Protein AF-A0A7X9H1E0-F1 (afdb_monomer_lite)

pLDDT: mean 84.64, std 13.76, range [37.22, 98.25]

Structure (mmCIF, N/CA/C/O backbone):
data_AF-A0A7X9H1E0-F1
#
_entry.id   AF-A0A7X9H1E0-F1
#
loop_
_atom_site.group_PDB
_atom_site.id
_atom_site.type_symbol
_atom_site.label_atom_id
_atom_site.label_alt_id
_atom_site.label_comp_id
_atom_site.label_asym_id
_atom_site.label_entity_id
_atom_site.label_seq_id
_atom_site.pdbx_PDB_ins_code
_atom_site.Cartn_x
_atom_site.Cartn_y
_atom_site.Cartn_z
_atom_site.occupancy
_atom_site.B_iso_or_equiv
_atom_site.auth_seq_id
_atom_site.auth_comp_id
_atom_site.auth_asym_id
_atom_site.auth_atom_id
_atom_site.pdbx_PDB_model_num
ATOM 1 N N . MET A 1 1 ? -56.470 -7.177 57.450 1.00 37.22 1 MET A N 1
ATOM 2 C CA . MET A 1 1 ? -55.615 -8.232 58.034 1.00 37.22 1 MET A CA 1
ATOM 3 C C . MET A 1 1 ? -54.171 -7.860 57.745 1.00 37.22 1 MET A C 1
ATOM 5 O O . MET A 1 1 ? -53.719 -8.037 56.624 1.00 37.22 1 MET A O 1
ATOM 9 N N . TYR A 1 2 ? -53.498 -7.224 58.704 1.00 39.81 2 TYR A N 1
ATOM 10 C CA . TYR A 1 2 ? -52.094 -6.836 58.570 1.00 39.81 2 TYR A CA 1
ATOM 11 C C . TYR A 1 2 ? -51.231 -8.025 58.984 1.00 39.81 2 TYR A C 1
ATOM 13 O O . TYR A 1 2 ? -51.237 -8.410 60.150 1.00 39.81 2 TYR A O 1
ATOM 21 N N . ASN A 1 3 ? -50.540 -8.629 58.018 1.00 42.53 3 ASN A N 1
ATOM 22 C CA . ASN A 1 3 ? -49.549 -9.659 58.294 1.0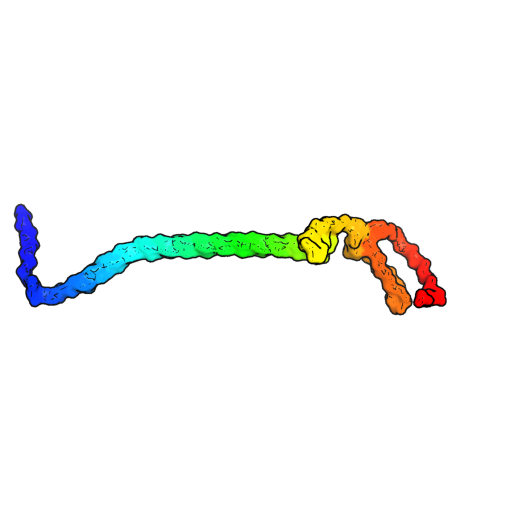0 42.53 3 ASN A CA 1
ATOM 23 C C . ASN A 1 3 ? -48.232 -8.968 58.654 1.00 42.53 3 ASN A C 1
ATOM 25 O O . ASN A 1 3 ? -47.441 -8.595 57.789 1.00 42.53 3 ASN A O 1
ATOM 29 N N . THR A 1 4 ? -48.040 -8.723 59.944 1.00 53.41 4 THR A N 1
ATOM 30 C CA . THR A 1 4 ? -46.774 -8.261 60.499 1.00 53.41 4 THR A CA 1
ATOM 31 C C . THR A 1 4 ? -45.748 -9.367 60.272 1.00 53.41 4 THR A C 1
ATOM 33 O O . THR A 1 4 ? -45.796 -10.401 60.936 1.00 53.41 4 THR A O 1
ATOM 36 N N . MET A 1 5 ? -44.824 -9.157 59.330 1.00 53.97 5 MET A N 1
ATOM 37 C CA . MET A 1 5 ? -43.606 -9.959 59.182 1.00 53.97 5 MET A CA 1
ATOM 38 C C . MET A 1 5 ? -42.778 -9.807 60.460 1.00 53.97 5 MET A C 1
ATOM 40 O O . MET A 1 5 ? -41.923 -8.935 60.597 1.00 53.97 5 MET A O 1
ATOM 44 N N . ARG A 1 6 ? -43.116 -10.626 61.451 1.00 51.78 6 ARG A N 1
ATOM 45 C CA . ARG A 1 6 ? -42.457 -10.703 62.745 1.00 51.78 6 ARG A CA 1
ATOM 46 C C . ARG A 1 6 ? -41.217 -11.572 62.551 1.00 51.78 6 ARG A C 1
ATOM 48 O O . ARG A 1 6 ? -41.277 -12.789 62.685 1.00 51.78 6 ARG A O 1
ATOM 55 N N . ILE A 1 7 ? -40.099 -10.946 62.194 1.00 57.09 7 ILE A N 1
ATOM 56 C CA . ILE A 1 7 ? -38.789 -11.606 62.170 1.00 57.09 7 ILE A CA 1
ATOM 57 C C . ILE A 1 7 ? -38.344 -11.768 63.628 1.00 57.09 7 ILE A C 1
ATOM 59 O O . ILE A 1 7 ? -37.738 -10.887 64.231 1.00 57.09 7 ILE A O 1
ATOM 63 N N . SER A 1 8 ? -38.741 -12.887 64.231 1.00 47.47 8 SER A N 1
ATOM 64 C CA . SER A 1 8 ? -38.181 -13.376 65.487 1.00 47.47 8 SER A CA 1
ATOM 65 C C . SER A 1 8 ? -36.961 -14.224 65.130 1.00 47.47 8 SER A C 1
ATOM 67 O O . SER A 1 8 ? -37.120 -15.278 64.524 1.00 47.47 8 SER A O 1
ATOM 69 N N . GLY A 1 9 ? -35.753 -13.732 65.428 1.00 52.69 9 GLY A N 1
ATOM 70 C CA . GLY A 1 9 ? -34.513 -14.466 65.130 1.00 52.69 9 GLY A CA 1
ATOM 71 C C . GLY A 1 9 ? -33.298 -13.621 64.737 1.00 52.69 9 GLY A C 1
ATOM 72 O O . GLY A 1 9 ? -32.503 -14.063 63.918 1.00 52.69 9 GLY A O 1
ATOM 73 N N . LEU A 1 10 ? -33.100 -12.426 65.308 1.00 53.47 10 LEU A N 1
ATOM 74 C CA . LEU A 1 10 ? -31.908 -11.587 65.057 1.00 53.47 10 LEU A CA 1
ATOM 75 C C . LEU A 1 10 ? -30.613 -12.127 65.720 1.00 53.47 10 LEU A C 1
ATOM 77 O O . LEU A 1 10 ? -29.750 -11.354 66.120 1.00 53.47 10 LEU A O 1
ATOM 81 N N . ALA A 1 11 ? -30.486 -13.449 65.860 1.00 56.22 11 ALA A N 1
ATOM 82 C CA . ALA A 1 11 ? -29.314 -14.129 66.421 1.00 56.22 11 ALA A CA 1
ATOM 83 C C . ALA A 1 11 ? -28.900 -15.390 65.631 1.00 56.22 11 ALA A C 1
ATOM 85 O O . ALA A 1 11 ? -28.114 -16.194 66.123 1.00 56.22 11 ALA A O 1
ATOM 86 N N . SER A 1 12 ? -29.416 -15.593 64.416 1.00 53.69 12 SER A N 1
ATOM 87 C CA . SER A 1 12 ? -29.000 -16.686 63.528 1.00 53.69 12 SER A CA 1
ATOM 88 C C . SER A 1 12 ? -28.402 -16.094 62.261 1.00 53.69 12 SER A C 1
ATOM 90 O O . SER A 1 12 ? -29.044 -15.245 61.648 1.00 53.69 12 SER A O 1
ATOM 92 N N . GLY A 1 13 ? -27.188 -16.519 61.906 1.00 57.62 13 GLY A N 1
ATOM 93 C CA . GLY A 1 13 ? -26.375 -15.986 60.815 1.00 57.62 13 GLY A CA 1
ATOM 94 C C . GLY A 1 13 ? -27.067 -16.028 59.457 1.00 57.62 13 GLY A C 1
ATOM 95 O O . GLY A 1 13 ? -26.863 -16.941 58.666 1.00 57.62 13 GLY A O 1
ATOM 96 N N . ILE A 1 14 ? -27.876 -15.008 59.188 1.00 57.41 14 ILE A N 1
ATOM 97 C CA . ILE A 1 14 ? -28.146 -14.564 57.833 1.00 57.41 14 ILE A CA 1
ATOM 98 C C . ILE A 1 14 ? -26.822 -13.981 57.364 1.00 57.41 14 ILE A C 1
ATOM 100 O O . ILE A 1 14 ? -26.330 -13.020 57.957 1.00 57.41 14 ILE A O 1
ATOM 104 N N . ASP A 1 15 ? -26.236 -14.609 56.352 1.00 67.12 15 ASP A N 1
ATOM 105 C CA . ASP A 1 15 ? -25.033 -14.143 55.677 1.00 67.12 15 ASP A CA 1
ATOM 106 C C . ASP A 1 15 ? -25.378 -12.851 54.915 1.00 67.12 15 ASP A C 1
ATOM 108 O O . ASP A 1 15 ? -25.684 -12.821 53.721 1.00 67.12 15 ASP A O 1
ATOM 112 N N . THR A 1 16 ? -25.478 -11.754 55.668 1.00 69.56 16 THR A N 1
ATOM 113 C CA . THR A 1 16 ? -25.782 -10.421 55.148 1.00 69.56 16 THR A CA 1
ATOM 114 C C . THR A 1 16 ? -24.718 -9.979 54.158 1.00 69.56 16 THR A C 1
ATOM 116 O O . THR A 1 16 ? -25.042 -9.272 53.207 1.00 69.56 16 THR A O 1
ATOM 119 N N . ASP A 1 17 ? -23.479 -10.436 54.340 1.00 73.62 17 ASP A N 1
ATOM 120 C CA . ASP A 1 17 ? -22.387 -10.204 53.404 1.00 73.62 17 ASP A CA 1
ATOM 121 C C . ASP A 1 17 ? -22.641 -10.926 52.078 1.00 73.62 17 ASP A C 1
ATOM 123 O O . ASP A 1 17 ? -22.498 -10.310 51.021 1.00 73.62 17 ASP A O 1
ATOM 127 N N . GLU A 1 18 ? -23.100 -12.180 52.097 1.00 80.06 18 GLU A N 1
ATOM 128 C CA . GLU A 1 18 ? -23.482 -12.906 50.882 1.00 80.06 18 GLU A CA 1
ATOM 129 C C . GLU A 1 18 ? -24.656 -12.229 50.152 1.00 80.06 18 GLU A C 1
ATOM 131 O O . GLU A 1 18 ? -24.599 -12.028 48.936 1.00 80.06 18 GLU A O 1
ATOM 136 N N . MET A 1 19 ? -25.686 -11.774 50.873 1.00 77.62 19 MET A N 1
ATOM 137 C CA . MET A 1 19 ? -26.796 -11.015 50.279 1.00 77.62 19 MET A CA 1
ATOM 138 C C . MET A 1 19 ? -26.348 -9.676 49.673 1.00 77.62 19 MET A C 1
ATOM 140 O O . MET A 1 19 ? -26.766 -9.321 48.566 1.00 77.62 19 MET A O 1
ATOM 144 N N . ILE A 1 20 ? -25.488 -8.927 50.370 1.00 81.69 20 ILE A N 1
ATOM 145 C CA . ILE A 1 20 ? -24.927 -7.663 49.871 1.00 81.69 20 ILE A CA 1
ATOM 146 C C . ILE A 1 20 ? -24.065 -7.928 48.634 1.00 81.69 20 ILE A C 1
ATOM 148 O O . ILE A 1 20 ? -24.189 -7.216 47.637 1.00 81.69 20 ILE A O 1
ATOM 152 N N . GLN A 1 21 ? -23.240 -8.977 48.641 1.00 83.94 21 GLN A N 1
ATOM 153 C CA . GLN A 1 21 ? -22.457 -9.377 47.474 1.00 83.94 21 GLN A CA 1
ATOM 154 C C . GLN A 1 21 ? -23.348 -9.750 46.285 1.00 83.94 21 GLN A C 1
ATOM 156 O O . GLN A 1 21 ? -23.044 -9.356 45.159 1.00 83.94 21 GLN A O 1
ATOM 161 N N . GLN A 1 22 ? -24.449 -10.471 46.505 1.00 84.12 22 GLN A N 1
ATOM 162 C CA . GLN A 1 22 ? -25.396 -10.829 45.447 1.00 84.12 22 GLN A CA 1
ATOM 163 C C . GLN A 1 22 ? -26.076 -9.591 44.841 1.00 84.12 22 GLN A C 1
ATOM 165 O O . GLN A 1 22 ? -26.143 -9.475 43.615 1.00 84.12 22 GLN A O 1
ATOM 170 N N . LEU A 1 23 ? -26.495 -8.623 45.664 1.00 84.56 23 LEU A N 1
ATOM 171 C CA . LEU A 1 23 ? -27.057 -7.351 45.190 1.00 84.56 23 LEU A CA 1
ATOM 172 C C . LEU A 1 23 ? -26.023 -6.508 44.431 1.00 84.56 23 LEU A C 1
ATOM 174 O O . LEU A 1 23 ? -26.318 -5.975 43.362 1.00 84.56 23 LEU A O 1
ATOM 178 N N . MET A 1 24 ? -24.786 -6.441 44.929 1.00 86.19 24 MET A N 1
ATOM 179 C CA . MET A 1 24 ? -23.691 -5.746 44.248 1.00 86.19 24 MET A CA 1
ATOM 180 C C . MET A 1 24 ? -23.336 -6.399 42.909 1.00 86.19 24 MET A C 1
ATOM 182 O O . MET A 1 24 ? -23.035 -5.693 41.949 1.00 86.19 24 MET A O 1
ATOM 186 N N . ARG A 1 25 ? -23.384 -7.735 42.812 1.00 86.44 25 ARG A N 1
ATOM 187 C CA . ARG A 1 25 ? -23.222 -8.452 41.537 1.00 86.44 25 ARG A CA 1
ATOM 188 C C . ARG A 1 25 ? -24.348 -8.110 40.570 1.00 86.44 25 ARG A C 1
ATOM 190 O O . ARG A 1 25 ? -24.058 -7.803 39.422 1.00 86.44 25 ARG A O 1
ATOM 197 N N . ALA A 1 26 ? -25.599 -8.103 41.028 1.00 85.19 26 ALA A N 1
ATOM 198 C CA . ALA A 1 26 ? -26.742 -7.736 40.195 1.00 85.19 26 ALA A CA 1
ATOM 199 C C . ALA A 1 26 ? -26.630 -6.300 39.651 1.00 85.19 26 ALA A C 1
ATOM 201 O O . ALA A 1 26 ? -26.924 -6.065 38.480 1.00 85.19 26 ALA A O 1
ATOM 202 N N . GLU A 1 27 ? -26.143 -5.353 40.457 1.00 84.38 27 GLU A N 1
ATOM 203 C CA . GLU A 1 27 ? -25.943 -3.973 40.003 1.00 84.38 27 GLU A CA 1
ATOM 204 C C . GLU A 1 27 ? -24.738 -3.838 39.053 1.00 84.38 27 GLU A C 1
ATOM 206 O O . GLU A 1 27 ? -24.807 -3.098 38.067 1.00 84.38 27 GLU A O 1
ATOM 211 N N . ARG A 1 28 ? -23.667 -4.619 39.267 1.00 90.38 28 ARG A N 1
ATOM 212 C CA . ARG A 1 28 ? -22.505 -4.683 38.359 1.00 90.38 28 ARG A CA 1
ATOM 213 C C . ARG A 1 28 ? -22.862 -5.168 36.956 1.00 90.38 28 ARG A C 1
ATOM 215 O O . ARG A 1 28 ? -22.251 -4.684 36.014 1.00 90.38 28 ARG A O 1
ATOM 222 N N . VAL A 1 29 ? -23.896 -5.998 36.784 1.00 91.81 29 VAL A N 1
ATOM 223 C CA . VAL A 1 29 ? -24.342 -6.465 35.452 1.00 91.81 29 VAL A CA 1
ATOM 224 C C . VAL A 1 29 ? -24.617 -5.304 34.489 1.00 91.81 29 VAL A C 1
ATOM 226 O O . VAL A 1 29 ? -24.338 -5.408 33.294 1.00 91.81 29 VAL A O 1
ATOM 229 N N . LYS A 1 30 ? -25.159 -4.180 34.979 1.00 88.81 30 LYS A N 1
ATOM 230 C CA . LYS A 1 30 ? -25.403 -2.997 34.135 1.00 88.81 30 LYS A CA 1
ATOM 231 C C . LYS A 1 30 ? -24.095 -2.366 33.663 1.00 88.81 30 LYS A C 1
ATOM 233 O O . LYS A 1 30 ? -23.992 -1.990 32.500 1.00 88.81 30 LYS A O 1
ATOM 238 N N . VAL A 1 31 ? -23.117 -2.270 34.561 1.00 92.81 31 VAL A N 1
ATOM 239 C CA . VAL A 1 31 ? -21.779 -1.746 34.261 1.00 92.81 31 VAL A CA 1
ATOM 240 C C . VAL A 1 31 ? -21.066 -2.674 33.282 1.00 92.81 31 VAL A C 1
ATOM 242 O O . VAL A 1 31 ? -20.577 -2.206 32.261 1.00 92.81 31 VAL A O 1
ATOM 245 N N . ASP A 1 32 ? -21.106 -3.984 33.526 1.00 92.75 32 ASP A N 1
ATOM 246 C CA . ASP A 1 32 ? -20.493 -4.991 32.659 1.00 92.75 32 ASP A CA 1
ATOM 247 C C . ASP A 1 32 ? -21.060 -4.928 31.234 1.00 92.75 32 ASP A C 1
ATOM 249 O O . ASP A 1 32 ? -20.307 -5.034 30.268 1.00 92.75 32 ASP A O 1
ATOM 253 N N . ARG A 1 33 ? -22.371 -4.688 31.075 1.00 93.31 33 ARG A N 1
ATOM 254 C CA . ARG A 1 33 ? -22.986 -4.481 29.753 1.00 93.31 33 ARG A CA 1
ATOM 255 C C . ARG A 1 33 ? -22.435 -3.236 29.050 1.00 93.31 33 ARG A C 1
ATOM 257 O O . ARG A 1 33 ? -22.105 -3.313 27.873 1.00 93.31 33 ARG A O 1
ATOM 264 N N . VAL A 1 34 ? -22.313 -2.109 29.753 1.00 95.56 34 VAL A N 1
ATOM 265 C CA . VAL A 1 34 ? -21.764 -0.872 29.166 1.00 95.56 34 VAL A CA 1
ATOM 266 C C . VAL A 1 34 ? -20.292 -1.046 28.783 1.00 95.56 34 VAL A C 1
ATOM 268 O O . VAL A 1 34 ? -19.879 -0.580 27.722 1.00 95.56 34 VAL A O 1
ATOM 271 N N . GLU A 1 35 ? -19.507 -1.749 29.599 1.00 95.94 35 GLU A N 1
ATOM 272 C CA . GLU A 1 35 ? -18.113 -2.071 29.279 1.00 95.94 35 GLU A CA 1
ATOM 273 C C . GLU A 1 35 ? -18.005 -3.003 28.061 1.00 95.94 35 GLU A C 1
ATOM 275 O O . GLU A 1 35 ? -17.168 -2.783 27.185 1.00 95.94 35 GLU A O 1
ATOM 280 N N . GLN A 1 36 ? -18.892 -3.996 27.937 1.00 94.56 36 GLN A N 1
ATOM 281 C CA . GLN A 1 36 ? -18.976 -4.847 26.743 1.00 94.56 36 GLN A CA 1
ATOM 282 C C . GLN A 1 36 ? -19.323 -4.036 25.488 1.00 94.56 36 GLN A C 1
ATOM 284 O O . GLN A 1 36 ? -18.648 -4.171 24.465 1.00 94.56 36 GLN A O 1
ATOM 289 N N . ASP A 1 37 ? -20.322 -3.154 25.563 1.00 96.88 37 ASP A N 1
ATOM 290 C CA . ASP A 1 37 ? -20.711 -2.286 24.447 1.00 96.88 37 ASP A CA 1
ATOM 291 C C . ASP A 1 37 ? -19.561 -1.350 24.044 1.00 96.88 37 ASP A C 1
ATOM 293 O O . ASP A 1 37 ? -19.263 -1.183 22.856 1.00 96.88 37 ASP A O 1
ATOM 297 N N . ARG A 1 38 ? -18.852 -0.783 25.030 1.00 97.25 38 ARG A N 1
ATOM 298 C CA . ARG A 1 38 ? -17.641 0.016 24.810 1.00 97.25 38 ARG A CA 1
ATOM 299 C C . ARG A 1 38 ? -16.573 -0.799 24.083 1.00 97.25 38 ARG A C 1
ATOM 301 O O . ARG A 1 38 ? -16.003 -0.307 23.109 1.00 97.25 38 ARG A O 1
ATOM 308 N N . GLN A 1 39 ? -16.314 -2.027 24.521 1.00 97.31 39 GLN A N 1
ATOM 309 C CA . GLN A 1 39 ? -15.313 -2.892 23.904 1.00 97.31 39 GLN A CA 1
ATOM 310 C C . GLN A 1 39 ? -15.657 -3.212 22.443 1.00 97.31 39 GLN A C 1
ATOM 312 O O . GLN A 1 39 ? -14.790 -3.133 21.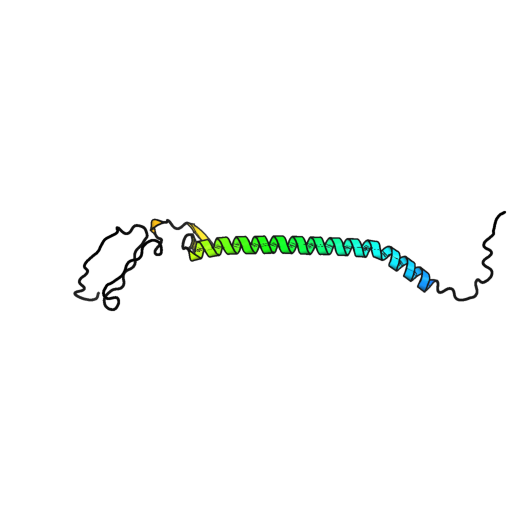574 1.00 97.31 39 GLN A O 1
ATOM 317 N N . ILE A 1 40 ? -16.929 -3.495 22.147 1.00 97.75 40 ILE A N 1
ATOM 318 C CA . ILE A 1 40 ? -17.410 -3.729 20.779 1.00 97.75 40 ILE A CA 1
ATOM 319 C C . ILE A 1 40 ? -17.203 -2.485 19.905 1.00 97.75 40 ILE A C 1
ATOM 321 O O . ILE A 1 40 ? -16.774 -2.595 18.754 1.00 97.75 40 ILE A O 1
ATOM 325 N N . LEU A 1 41 ? -17.479 -1.290 20.434 1.00 97.88 41 LEU A N 1
ATOM 326 C CA . LEU A 1 41 ? -17.259 -0.037 19.710 1.00 97.88 41 LEU A CA 1
ATOM 327 C C . LEU A 1 41 ? -15.776 0.214 19.418 1.00 97.88 41 LEU A C 1
ATOM 329 O O . LEU A 1 41 ? -15.455 0.655 18.312 1.00 97.88 41 LEU A O 1
ATOM 333 N N . LEU A 1 42 ? -14.890 -0.089 20.371 1.00 98.19 42 LEU A N 1
ATOM 334 C CA . LEU A 1 42 ? -13.442 0.015 20.186 1.00 98.19 42 LEU A CA 1
ATOM 335 C C . LEU A 1 42 ? -12.954 -0.944 19.101 1.00 98.19 42 LEU A C 1
ATOM 337 O O . LEU A 1 42 ? -12.325 -0.492 18.148 1.00 98.19 42 LEU A O 1
ATOM 341 N N . TRP A 1 43 ? -13.333 -2.223 19.163 1.00 98.25 43 TRP A N 1
ATOM 342 C CA . TRP A 1 43 ? -12.995 -3.186 18.110 1.00 98.25 43 TRP A CA 1
ATOM 343 C C . TRP A 1 43 ? -13.507 -2.744 16.743 1.00 98.25 43 TRP A C 1
ATOM 345 O O . TRP A 1 43 ? -12.791 -2.825 15.749 1.00 98.25 43 TRP A O 1
ATOM 355 N N . ARG A 1 44 ? -14.725 -2.200 16.675 1.00 97.56 44 ARG A N 1
ATOM 356 C CA . ARG A 1 44 ? -15.268 -1.669 15.422 1.00 97.56 44 ARG A CA 1
ATOM 357 C C . ARG A 1 44 ? -14.436 -0.497 14.892 1.00 97.56 44 ARG A C 1
ATOM 359 O O . ARG A 1 44 ? -14.189 -0.419 13.691 1.00 97.56 44 ARG A O 1
ATOM 366 N N . GLN A 1 45 ? -14.009 0.417 15.762 1.00 98.25 45 GLN A N 1
ATOM 367 C CA . GLN A 1 45 ? -13.148 1.538 15.383 1.00 98.25 45 GLN A CA 1
ATOM 368 C C . GLN A 1 45 ? -11.774 1.060 14.897 1.00 98.25 45 GLN A C 1
ATOM 370 O O . GLN A 1 45 ? -11.290 1.543 13.873 1.00 98.25 45 GLN A O 1
ATOM 375 N N . GLU A 1 46 ? -11.163 0.109 15.603 1.00 97.94 46 GLU A N 1
ATOM 376 C CA . GLU A 1 46 ? -9.894 -0.517 15.222 1.00 97.94 46 GLU A CA 1
ATOM 377 C C . GLU A 1 46 ? -10.000 -1.168 13.842 1.00 97.94 46 GLU A C 1
ATOM 379 O O . GLU A 1 46 ? -9.212 -0.845 12.954 1.00 97.94 46 GLU A O 1
ATOM 384 N N . MET A 1 47 ? -11.046 -1.964 13.608 1.00 97.94 47 MET A N 1
ATOM 385 C CA . MET A 1 47 ? -11.305 -2.582 12.307 1.00 97.94 47 MET A CA 1
ATOM 386 C C . MET A 1 47 ? -11.442 -1.551 11.182 1.00 97.94 47 MET A C 1
ATOM 388 O O . MET A 1 47 ? -10.879 -1.743 10.105 1.00 97.94 47 MET A O 1
ATOM 392 N N . TYR A 1 48 ? -12.155 -0.441 11.407 1.00 98.06 48 TYR A N 1
ATOM 393 C CA . TYR A 1 48 ? -12.256 0.622 10.402 1.00 98.06 48 TYR A CA 1
ATOM 394 C C . TYR A 1 48 ? -10.907 1.283 10.118 1.00 98.06 48 TYR A C 1
ATOM 396 O O . TYR A 1 48 ? -10.571 1.528 8.959 1.00 98.06 48 TYR A O 1
ATOM 404 N N . ASN A 1 49 ? -10.115 1.558 11.155 1.00 97.69 49 ASN A N 1
ATOM 405 C CA . ASN A 1 49 ? -8.783 2.130 10.990 1.00 97.69 49 ASN A CA 1
ATOM 406 C C . ASN A 1 49 ? -7.856 1.190 10.219 1.00 97.69 49 ASN A C 1
ATOM 408 O O . ASN A 1 49 ? -7.119 1.639 9.340 1.00 97.69 49 ASN A O 1
ATOM 412 N N . ASP A 1 50 ? -7.906 -0.103 10.511 1.00 98.06 50 ASP A N 1
ATOM 413 C CA . ASP A 1 50 ? -7.068 -1.094 9.848 1.00 98.06 50 ASP A CA 1
ATOM 414 C C . ASP A 1 50 ? -7.485 -1.319 8.396 1.00 98.06 50 ASP A C 1
ATOM 416 O O . ASP A 1 50 ? -6.620 -1.368 7.519 1.00 98.06 50 ASP A O 1
ATOM 420 N N . LEU A 1 51 ? -8.789 -1.323 8.099 1.00 97.75 51 LEU A N 1
ATOM 421 C CA . LEU A 1 51 ? -9.285 -1.307 6.722 1.00 97.75 51 LEU A CA 1
ATOM 422 C C . LEU A 1 51 ? -8.798 -0.068 5.965 1.00 97.75 51 LEU A C 1
ATOM 424 O O . LEU A 1 51 ? -8.266 -0.192 4.863 1.00 97.75 51 LEU A O 1
ATOM 428 N N . ASN A 1 52 ? -8.911 1.120 6.559 1.00 97.06 52 ASN A N 1
ATOM 429 C CA . ASN A 1 52 ? -8.450 2.360 5.933 1.00 97.06 52 ASN A CA 1
ATOM 430 C C . ASN A 1 52 ? -6.944 2.327 5.636 1.00 97.06 52 ASN A C 1
ATOM 432 O O . ASN A 1 52 ? -6.520 2.706 4.541 1.00 97.06 52 ASN A O 1
ATOM 436 N N . LYS A 1 53 ? -6.130 1.820 6.571 1.00 97.25 53 LYS A N 1
ATOM 437 C CA . LYS A 1 53 ? -4.690 1.610 6.350 1.00 97.25 53 LYS A CA 1
ATOM 438 C C . LYS A 1 53 ? -4.437 0.608 5.228 1.00 97.25 53 LYS A C 1
ATOM 440 O O . LYS A 1 53 ? -3.586 0.858 4.378 1.00 97.25 53 LYS A O 1
ATOM 445 N N . ALA A 1 54 ? -5.166 -0.507 5.202 1.00 97.44 54 ALA A N 1
ATOM 446 C CA . ALA A 1 54 ? -5.028 -1.521 4.164 1.00 97.44 54 ALA A CA 1
ATOM 447 C C . ALA A 1 54 ? -5.348 -0.947 2.775 1.00 97.44 54 ALA A C 1
ATOM 449 O O . ALA A 1 54 ? -4.564 -1.139 1.845 1.00 97.44 54 ALA A O 1
ATOM 450 N N . PHE A 1 55 ? -6.427 -0.170 2.643 1.00 96.94 55 PHE A N 1
ATOM 451 C CA . PHE A 1 55 ? -6.777 0.511 1.396 1.00 96.94 55 PHE A CA 1
ATOM 452 C C . PHE A 1 55 ? -5.726 1.537 0.972 1.00 96.94 55 PHE A C 1
ATOM 454 O O . PHE A 1 55 ? -5.303 1.538 -0.185 1.00 96.94 55 PHE A O 1
ATOM 461 N N . ALA A 1 56 ? -5.259 2.380 1.896 1.00 93.75 56 ALA A N 1
ATOM 462 C CA . ALA A 1 56 ? -4.207 3.349 1.605 1.00 93.75 56 ALA A CA 1
ATOM 463 C C . ALA A 1 56 ? -2.925 2.651 1.123 1.00 93.75 56 ALA A C 1
ATOM 465 O O . ALA A 1 56 ? -2.364 3.020 0.090 1.00 93.75 56 ALA A O 1
ATOM 466 N N . ASN A 1 57 ? -2.508 1.589 1.814 1.00 93.94 57 ASN A N 1
ATOM 467 C CA . ASN A 1 57 ? -1.340 0.795 1.443 1.00 93.94 57 ASN A CA 1
ATOM 468 C C . ASN A 1 57 ? -1.513 0.119 0.084 1.00 93.94 57 ASN A C 1
ATOM 470 O O . ASN A 1 57 ? -0.589 0.144 -0.727 1.00 93.94 57 ASN A O 1
ATOM 474 N N . PHE A 1 58 ? -2.688 -0.448 -0.193 1.00 95.12 58 PHE A N 1
ATOM 475 C CA . PHE A 1 58 ? -2.994 -1.050 -1.485 1.00 95.12 58 PHE A CA 1
ATOM 476 C C . PHE A 1 58 ? -2.871 -0.031 -2.624 1.00 95.12 58 PHE A C 1
ATOM 478 O O . PHE A 1 58 ? -2.203 -0.308 -3.620 1.00 95.12 58 PHE A O 1
ATOM 485 N N . ILE A 1 59 ? -3.449 1.164 -2.468 1.00 90.62 59 ILE A N 1
ATOM 486 C CA . ILE A 1 59 ? -3.389 2.228 -3.481 1.00 90.62 59 ILE A CA 1
ATOM 487 C C . ILE A 1 59 ? -1.947 2.694 -3.698 1.00 90.62 59 ILE A C 1
ATOM 489 O O . ILE A 1 59 ? -1.498 2.798 -4.842 1.00 90.62 59 ILE A O 1
ATOM 493 N N . LEU A 1 60 ? -1.212 2.965 -2.616 1.00 88.69 60 LEU A N 1
ATOM 494 C CA . LEU A 1 60 ? 0.172 3.436 -2.686 1.00 88.69 60 LEU A CA 1
ATOM 495 C C . LEU A 1 60 ? 1.088 2.394 -3.326 1.00 88.69 60 LEU A C 1
ATOM 497 O O . LEU A 1 60 ? 1.862 2.723 -4.225 1.00 88.69 60 LEU A O 1
ATOM 501 N N . LYS A 1 61 ? 0.970 1.134 -2.898 1.00 89.94 61 LYS A N 1
ATOM 502 C CA . LYS A 1 61 ? 1.764 0.030 -3.431 1.00 89.94 61 LYS A CA 1
ATOM 503 C C . LYS A 1 61 ? 1.439 -0.219 -4.898 1.00 89.94 61 LYS A C 1
ATOM 505 O O . LYS A 1 61 ? 2.357 -0.257 -5.701 1.00 89.94 61 LYS A O 1
ATOM 510 N N . SER A 1 62 ? 0.160 -0.268 -5.269 1.00 91.00 62 SER A N 1
ATOM 511 C CA . SER A 1 62 ? -0.243 -0.449 -6.668 1.00 91.00 62 SER A CA 1
ATOM 512 C C . SER A 1 62 ? 0.335 0.655 -7.556 1.00 91.00 62 SER A C 1
ATOM 514 O O . SER A 1 62 ? 0.983 0.375 -8.558 1.00 91.00 62 SER A O 1
ATOM 516 N N . ARG A 1 63 ? 0.193 1.928 -7.167 1.00 88.38 63 ARG A N 1
ATOM 517 C CA . ARG A 1 63 ? 0.756 3.054 -7.934 1.00 88.38 63 ARG A CA 1
ATOM 518 C C . ARG A 1 63 ? 2.276 2.979 -8.071 1.00 88.38 63 ARG A C 1
ATOM 520 O O . ARG A 1 63 ? 2.797 3.347 -9.122 1.00 88.38 63 ARG A O 1
ATOM 527 N N . LYS A 1 64 ? 2.974 2.523 -7.030 1.00 86.38 64 LYS A N 1
ATOM 528 C CA . LYS A 1 64 ? 4.425 2.320 -7.053 1.00 86.38 64 LYS A CA 1
ATOM 529 C C . LYS A 1 64 ? 4.816 1.158 -7.968 1.00 86.38 64 LYS A C 1
ATOM 531 O O . LYS A 1 64 ? 5.696 1.337 -8.802 1.00 86.38 64 LYS A O 1
ATOM 536 N N . ASP A 1 65 ? 4.152 0.014 -7.840 1.00 88.12 65 ASP A N 1
ATOM 537 C CA . ASP A 1 65 ? 4.450 -1.210 -8.593 1.00 88.12 65 ASP A CA 1
ATOM 538 C C . ASP A 1 65 ? 4.195 -1.009 -10.097 1.00 88.12 65 ASP A C 1
ATOM 540 O O . ASP A 1 65 ? 5.002 -1.421 -10.925 1.00 88.12 65 ASP A O 1
ATOM 544 N N . PHE A 1 66 ? 3.140 -0.272 -10.460 1.00 87.88 66 PHE A N 1
ATOM 545 C CA . PHE A 1 66 ? 2.890 0.148 -11.845 1.00 87.88 66 PHE A CA 1
ATOM 546 C C . PHE A 1 66 ? 3.777 1.314 -12.310 1.00 87.88 66 PHE A C 1
ATOM 548 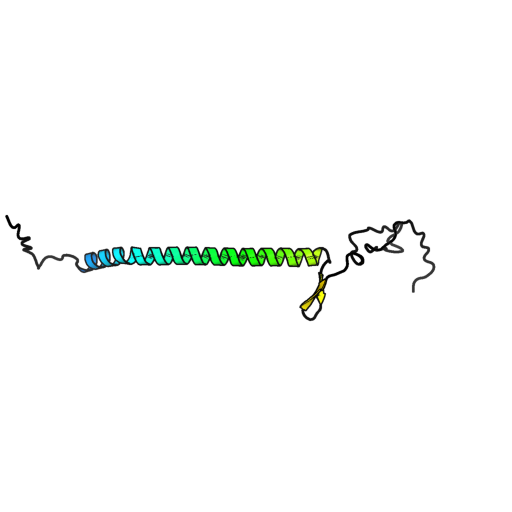O O . PHE A 1 66 ? 3.656 1.762 -13.449 1.00 87.88 66 PHE A O 1
ATOM 555 N N . GLY A 1 67 ? 4.656 1.847 -11.457 1.00 87.06 67 GLY A N 1
ATOM 556 C CA . GLY A 1 67 ? 5.525 2.972 -11.798 1.00 87.06 67 GLY A CA 1
ATOM 557 C C . GLY A 1 67 ? 4.762 4.258 -12.129 1.00 87.06 67 GLY A C 1
ATOM 558 O O . GLY A 1 67 ? 5.294 5.105 -12.836 1.00 87.06 67 GLY A O 1
ATOM 559 N N . LEU A 1 68 ? 3.530 4.426 -11.636 1.00 86.31 68 LEU A N 1
ATOM 560 C CA . LEU A 1 68 ? 2.683 5.609 -11.860 1.00 86.31 68 LEU A CA 1
ATOM 561 C C . LEU A 1 68 ? 3.034 6.764 -10.924 1.00 86.31 68 LEU A C 1
ATOM 563 O O . LEU A 1 68 ? 2.618 7.903 -11.132 1.00 86.31 68 LEU A O 1
ATOM 567 N N . THR A 1 69 ? 3.745 6.487 -9.837 1.00 86.38 69 THR A N 1
ATOM 568 C CA . THR A 1 69 ? 4.180 7.508 -8.889 1.00 86.38 69 THR A CA 1
ATOM 569 C C . THR A 1 69 ? 5.580 7.181 -8.401 1.00 86.38 69 THR A C 1
ATOM 571 O O . THR A 1 69 ? 5.831 6.077 -7.923 1.00 86.38 69 THR A O 1
ATOM 574 N N . SER A 1 70 ? 6.486 8.148 -8.512 1.00 80.50 70 SER A N 1
ATOM 575 C CA . SER A 1 70 ? 7.819 8.077 -7.923 1.00 80.50 70 SER A CA 1
ATOM 576 C C . SER A 1 70 ? 7.843 8.858 -6.613 1.00 80.50 70 SER A C 1
ATOM 578 O O . SER A 1 70 ? 7.255 9.938 -6.514 1.00 80.50 70 SER A O 1
ATOM 580 N N . ILE A 1 71 ? 8.509 8.300 -5.603 1.00 78.25 71 ILE A N 1
ATOM 581 C CA . ILE A 1 71 ? 8.706 8.948 -4.305 1.00 78.25 71 ILE A CA 1
ATOM 582 C C . ILE A 1 71 ? 10.134 9.484 -4.289 1.00 78.25 71 ILE A C 1
ATOM 584 O O . ILE A 1 71 ? 11.092 8.714 -4.349 1.00 78.25 71 ILE A O 1
ATOM 588 N N . GLY A 1 72 ? 10.276 10.809 -4.248 1.00 77.75 72 GLY A N 1
ATOM 589 C CA . GLY A 1 72 ? 11.580 11.449 -4.100 1.00 77.75 72 GLY A CA 1
ATOM 590 C C . GLY A 1 72 ? 12.203 11.158 -2.731 1.00 77.75 72 GLY A C 1
ATOM 591 O O . GLY A 1 72 ? 11.504 10.844 -1.772 1.00 77.75 72 GLY A O 1
ATOM 592 N N . TYR A 1 73 ? 13.520 11.336 -2.609 1.00 77.88 73 TYR A N 1
ATOM 593 C CA . TYR A 1 73 ? 14.263 11.181 -1.345 1.00 77.88 73 TYR A CA 1
ATOM 594 C C . TYR A 1 73 ? 13.726 12.059 -0.198 1.00 77.88 73 TYR A C 1
ATOM 596 O O . TYR A 1 73 ? 13.923 11.754 0.971 1.00 77.88 73 TYR A O 1
ATOM 604 N N . ASN A 1 74 ? 13.029 13.145 -0.534 1.00 82.94 74 ASN A N 1
ATOM 605 C CA . ASN A 1 74 ? 12.378 14.071 0.389 1.00 82.94 74 ASN A CA 1
ATOM 606 C C . ASN A 1 74 ? 10.908 13.710 0.696 1.00 82.94 74 ASN A C 1
ATOM 608 O O . ASN A 1 74 ? 10.183 14.536 1.243 1.00 82.94 74 ASN A O 1
ATOM 612 N N . GLY A 1 75 ? 10.436 12.531 0.282 1.00 78.12 75 GLY A N 1
ATOM 613 C CA . GLY A 1 75 ? 9.058 12.082 0.497 1.00 78.12 75 GLY A CA 1
ATOM 614 C C . GLY A 1 75 ? 8.018 12.720 -0.431 1.00 78.12 75 GLY A C 1
ATOM 615 O O . GLY A 1 75 ? 6.823 12.521 -0.227 1.00 78.12 75 GLY A O 1
ATOM 616 N N . THR A 1 76 ? 8.429 13.475 -1.457 1.00 83.56 76 THR A N 1
ATOM 617 C CA . THR A 1 76 ? 7.478 14.059 -2.417 1.00 83.56 76 THR A CA 1
ATOM 618 C C . THR A 1 76 ? 6.945 13.011 -3.391 1.00 83.56 76 THR A C 1
ATOM 620 O O . THR A 1 76 ? 7.712 12.254 -3.989 1.00 83.56 76 THR A O 1
ATOM 623 N N . PHE A 1 77 ? 5.623 12.994 -3.579 1.00 81.56 77 PHE A N 1
ATOM 624 C CA . PHE A 1 77 ? 4.963 12.170 -4.588 1.00 81.56 77 PHE A CA 1
ATOM 625 C C . PHE A 1 77 ? 4.972 12.893 -5.931 1.00 81.56 77 PHE A C 1
ATOM 627 O O . PHE A 1 77 ? 4.402 13.976 -6.069 1.00 81.56 77 PHE A O 1
ATOM 634 N N . ARG A 1 78 ? 5.598 12.284 -6.936 1.00 84.81 78 ARG A N 1
ATOM 635 C CA . ARG A 1 78 ? 5.565 12.767 -8.318 1.00 84.81 78 ARG A CA 1
ATOM 636 C C . ARG A 1 78 ? 4.812 11.767 -9.174 1.00 84.81 78 ARG A C 1
ATOM 638 O O . ARG A 1 78 ? 5.211 10.608 -9.255 1.00 84.81 78 ARG A O 1
ATOM 645 N N . ALA A 1 79 ? 3.721 12.208 -9.793 1.00 83.69 79 ALA A N 1
ATOM 646 C CA . ALA A 1 79 ? 3.024 11.401 -10.783 1.00 83.69 79 ALA A CA 1
ATOM 647 C C . ALA A 1 79 ? 3.939 11.205 -11.998 1.00 83.69 79 ALA A C 1
ATOM 649 O O . ALA A 1 79 ? 4.474 12.172 -12.543 1.00 83.69 79 ALA A O 1
ATOM 650 N N . ASN A 1 80 ? 4.127 9.956 -12.404 1.00 84.69 80 ASN A N 1
ATOM 651 C CA . ASN A 1 80 ? 4.871 9.631 -13.608 1.00 84.69 80 ASN A CA 1
ATOM 652 C C . ASN A 1 80 ? 3.927 9.718 -14.811 1.00 84.69 80 ASN A C 1
ATOM 654 O O . ASN A 1 80 ? 2.782 9.270 -14.751 1.00 84.69 80 ASN A O 1
ATOM 658 N N . SER A 1 81 ? 4.416 10.297 -15.908 1.00 83.38 81 SER A N 1
ATOM 659 C CA . SER A 1 81 ? 3.681 10.302 -17.174 1.00 83.38 81 SER A CA 1
ATOM 660 C C . SER A 1 81 ? 3.608 8.893 -17.760 1.00 83.38 81 SER A C 1
ATOM 662 O O . SER A 1 81 ? 4.566 8.121 -17.653 1.00 83.38 81 SER A O 1
ATOM 664 N N . TYR A 1 82 ? 2.500 8.595 -18.442 1.00 82.25 82 TYR A N 1
ATOM 665 C CA . TYR A 1 82 ? 2.302 7.340 -19.168 1.00 82.25 82 TYR A CA 1
ATOM 666 C C . TYR A 1 82 ? 3.420 7.075 -20.191 1.00 82.25 82 TYR A C 1
ATOM 668 O O . TYR A 1 82 ? 3.745 5.922 -20.457 1.00 82.25 82 TYR A O 1
ATOM 676 N N . GLU A 1 83 ? 4.045 8.133 -20.718 1.00 83.56 83 GLU A N 1
ATOM 677 C CA . GLU A 1 83 ? 5.129 8.064 -21.705 1.00 83.56 83 GLU A CA 1
ATOM 678 C C . GLU A 1 83 ? 6.374 7.333 -21.185 1.00 83.56 83 GLU A C 1
ATOM 680 O O . GLU A 1 83 ? 7.087 6.718 -21.974 1.00 83.56 83 GLU A O 1
ATOM 685 N N . ASN A 1 84 ? 6.617 7.364 -19.871 1.00 84.00 84 ASN A N 1
ATOM 686 C CA . ASN A 1 84 ? 7.811 6.794 -19.240 1.00 84.00 84 ASN A CA 1
ATOM 687 C C . ASN A 1 84 ? 7.624 5.333 -18.800 1.00 84.00 84 ASN A C 1
ATOM 689 O O . ASN A 1 84 ? 8.542 4.735 -18.241 1.00 84.00 84 ASN A O 1
ATOM 693 N N . LEU A 1 85 ? 6.439 4.758 -19.013 1.00 87.38 85 LEU A N 1
ATOM 694 C CA . LEU A 1 85 ? 6.134 3.394 -18.596 1.00 87.38 85 LEU A CA 1
ATOM 695 C C . LEU A 1 85 ? 6.800 2.395 -19.547 1.00 87.38 85 LEU A C 1
ATOM 697 O O . LEU A 1 85 ? 6.617 2.465 -20.761 1.00 87.38 85 LEU A O 1
ATOM 701 N N . ASN A 1 86 ? 7.561 1.459 -18.988 1.00 85.94 86 ASN A N 1
ATOM 702 C CA . ASN A 1 86 ? 8.334 0.457 -19.731 1.00 85.94 86 ASN A CA 1
ATOM 703 C C . ASN A 1 86 ? 7.603 -0.883 -19.916 1.00 85.94 86 ASN A C 1
ATOM 705 O O . ASN A 1 86 ? 8.048 -1.732 -20.677 1.00 85.94 86 ASN A O 1
ATOM 709 N N . TRP A 1 87 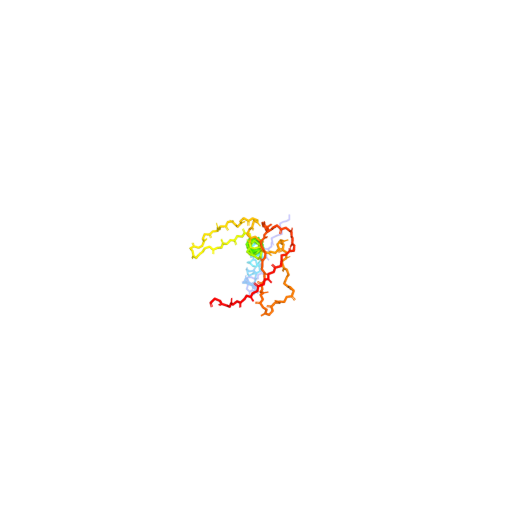? 6.483 -1.080 -19.221 1.00 86.19 87 TRP A N 1
ATOM 710 C CA . TRP A 1 87 ? 5.667 -2.292 -19.302 1.00 86.19 87 TRP A CA 1
ATOM 711 C C . TRP A 1 87 ? 4.539 -2.191 -20.338 1.00 86.19 87 TRP A C 1
ATOM 713 O O . TRP A 1 87 ? 3.880 -3.187 -20.616 1.00 86.19 87 TRP A O 1
ATOM 723 N N . VAL A 1 88 ? 4.305 -1.004 -20.916 1.00 88.56 88 VAL A N 1
ATOM 724 C CA . VAL A 1 88 ? 3.234 -0.779 -21.907 1.00 88.56 88 VAL A CA 1
ATOM 725 C C . VAL A 1 88 ? 3.604 -1.364 -23.269 1.00 88.56 88 VAL A C 1
ATOM 727 O O . VAL A 1 88 ? 2.765 -1.955 -23.943 1.00 88.56 88 VAL A O 1
ATOM 730 N N . LYS A 1 89 ? 4.869 -1.212 -23.670 1.00 90.06 89 LYS A N 1
ATOM 731 C CA . LYS A 1 89 ? 5.418 -1.743 -24.919 1.00 90.06 89 LYS A CA 1
ATOM 732 C C . LYS A 1 89 ? 6.638 -2.589 -24.607 1.00 90.06 89 LYS A C 1
ATOM 734 O O . LYS A 1 89 ? 7.452 -2.196 -23.773 1.00 90.06 89 LYS A O 1
ATOM 739 N N . LYS A 1 90 ? 6.772 -3.722 -25.296 1.00 89.12 90 LYS A N 1
ATOM 740 C CA . LYS A 1 90 ? 7.900 -4.642 -25.141 1.00 89.12 90 LYS A CA 1
ATOM 741 C C . LYS A 1 90 ? 8.820 -4.551 -26.352 1.00 89.12 90 LYS A C 1
ATOM 743 O O . LYS A 1 90 ? 8.389 -4.820 -27.469 1.00 89.12 90 LYS A O 1
ATOM 748 N N . ALA A 1 91 ? 10.088 -4.250 -26.109 1.00 89.94 91 ALA A N 1
ATOM 749 C CA . ALA A 1 91 ? 11.154 -4.423 -27.082 1.00 89.94 91 ALA A CA 1
ATOM 750 C C . ALA A 1 91 ? 11.826 -5.787 -26.872 1.00 89.94 91 ALA A C 1
ATOM 752 O O . ALA A 1 91 ? 12.017 -6.225 -25.737 1.00 89.94 91 ALA A O 1
ATOM 753 N N . THR A 1 92 ? 12.176 -6.458 -27.965 1.00 90.19 92 THR A N 1
ATOM 754 C CA . THR A 1 92 ? 12.895 -7.739 -27.954 1.00 90.19 92 THR A CA 1
ATOM 755 C C . THR A 1 92 ? 14.131 -7.626 -28.831 1.00 90.19 92 THR A C 1
ATOM 757 O O . THR A 1 92 ? 14.034 -7.124 -29.950 1.00 90.19 92 THR A O 1
ATOM 760 N N . SER A 1 93 ? 15.274 -8.105 -28.341 1.00 92.12 93 SER A N 1
ATOM 761 C CA . SER A 1 93 ? 16.505 -8.203 -29.129 1.00 92.12 93 SER A CA 1
ATOM 762 C C . SER A 1 93 ? 16.623 -9.605 -29.716 1.00 92.12 93 SER A C 1
ATOM 764 O O . SER A 1 93 ? 16.314 -10.586 -29.044 1.00 92.12 93 SER A O 1
ATOM 766 N N . SER A 1 94 ? 17.093 -9.714 -30.957 1.00 90.31 94 SER A N 1
ATOM 767 C CA . SER A 1 94 ? 17.429 -11.013 -31.549 1.00 90.31 94 SER A CA 1
ATOM 768 C C . SER A 1 94 ? 18.666 -11.648 -30.904 1.00 90.31 94 SER A C 1
ATOM 770 O O . SER A 1 94 ? 18.810 -12.867 -30.950 1.00 90.31 94 SER A O 1
ATOM 772 N N . ASN A 1 95 ? 19.549 -10.847 -30.294 1.00 89.69 95 ASN A N 1
ATOM 773 C CA . ASN A 1 95 ? 20.716 -11.333 -29.564 1.00 89.69 95 ASN A CA 1
ATOM 774 C C . ASN A 1 95 ? 20.990 -10.470 -28.320 1.00 89.69 95 ASN A C 1
ATOM 776 O O . ASN A 1 95 ? 21.679 -9.448 -28.381 1.00 89.69 95 ASN A O 1
ATOM 780 N N . GLU A 1 96 ? 20.459 -10.907 -27.176 1.00 89.12 96 GLU A N 1
ATOM 781 C CA . GLU A 1 96 ? 20.590 -10.208 -25.889 1.00 89.12 96 GLU A CA 1
ATOM 782 C C . GLU A 1 96 ? 22.018 -10.225 -25.319 1.00 89.12 96 GLU A C 1
ATOM 784 O O . GLU A 1 96 ? 22.348 -9.372 -24.498 1.00 89.12 96 GLU A O 1
ATOM 789 N N . SER A 1 97 ? 22.890 -11.140 -25.767 1.00 87.38 97 SER A N 1
ATOM 790 C CA . SER A 1 97 ? 24.296 -11.180 -25.335 1.00 87.38 97 SER A CA 1
ATOM 791 C C . SER A 1 97 ? 25.142 -10.061 -25.947 1.00 87.38 97 SER A C 1
ATOM 793 O O . SER A 1 97 ? 26.185 -9.723 -25.396 1.00 87.38 97 SER A O 1
ATOM 795 N N . ILE A 1 98 ? 24.706 -9.497 -27.079 1.00 87.81 98 ILE A N 1
ATOM 796 C CA . ILE A 1 98 ? 25.377 -8.370 -27.739 1.00 87.81 98 ILE A CA 1
ATOM 797 C C . ILE A 1 98 ? 24.767 -7.049 -27.271 1.00 87.81 98 ILE A C 1
ATOM 799 O O . ILE A 1 98 ? 25.492 -6.128 -26.903 1.00 87.81 98 ILE A O 1
ATOM 803 N N . ALA A 1 99 ? 23.436 -6.950 -27.291 1.00 88.56 99 ALA A N 1
ATOM 804 C CA . ALA A 1 99 ? 22.729 -5.743 -26.892 1.00 88.56 99 ALA A CA 1
ATOM 805 C C . ALA A 1 99 ? 21.358 -6.074 -26.300 1.00 88.56 99 ALA A C 1
ATOM 807 O O . ALA A 1 99 ? 20.540 -6.769 -26.913 1.00 88.56 99 ALA A O 1
ATOM 808 N N . THR A 1 100 ? 21.091 -5.507 -25.127 1.00 91.69 100 THR A N 1
ATOM 809 C CA . THR A 1 100 ? 19.760 -5.485 -24.526 1.00 91.69 100 THR A CA 1
ATOM 810 C C . THR A 1 100 ? 19.026 -4.224 -24.961 1.00 91.69 100 THR A C 1
ATOM 812 O O . THR A 1 100 ? 19.617 -3.161 -25.157 1.00 91.69 100 THR A O 1
ATOM 815 N N . VAL A 1 101 ? 17.714 -4.346 -25.142 1.00 91.19 101 VAL A N 1
ATOM 816 C CA . VAL A 1 101 ? 16.857 -3.237 -25.562 1.00 91.19 101 VAL A CA 1
ATOM 817 C C . VAL A 1 101 ? 15.730 -3.069 -24.559 1.00 91.19 101 VAL A C 1
ATOM 819 O O . VAL A 1 101 ? 15.193 -4.041 -24.033 1.00 91.19 101 VAL A O 1
ATOM 822 N N . SER A 1 102 ? 15.364 -1.822 -24.292 1.00 91.31 102 SER A N 1
ATOM 823 C CA . SER A 1 102 ? 14.160 -1.491 -23.539 1.00 91.31 102 SER A CA 1
ATOM 824 C C . SER A 1 102 ? 13.367 -0.441 -24.304 1.00 91.31 102 SER A C 1
ATOM 826 O O . SER A 1 102 ? 13.923 0.339 -25.077 1.00 91.31 102 SER A O 1
ATOM 828 N N . SER A 1 103 ? 12.053 -0.450 -24.117 1.00 90.94 103 SER A N 1
ATOM 829 C CA . SER A 1 103 ? 11.134 0.501 -24.733 1.00 90.94 103 SER A CA 1
ATOM 830 C C . SER A 1 103 ? 10.341 1.219 -23.662 1.00 90.94 103 SER A C 1
ATOM 832 O O . SER A 1 103 ? 10.012 0.652 -22.622 1.00 90.94 103 SER A O 1
ATOM 834 N N . THR A 1 104 ? 9.997 2.466 -23.949 1.00 91.12 104 THR A N 1
ATOM 835 C CA . THR A 1 104 ? 8.990 3.207 -23.197 1.00 91.12 104 THR A CA 1
ATOM 836 C C . THR A 1 104 ? 7.686 3.248 -23.991 1.00 91.12 104 THR A C 1
ATOM 838 O O . THR A 1 104 ? 7.643 2.906 -25.174 1.00 91.12 104 THR A O 1
ATOM 841 N N . SER A 1 105 ? 6.607 3.693 -23.356 1.00 88.62 105 SER A N 1
ATOM 842 C CA . SER A 1 105 ? 5.278 3.797 -23.968 1.00 88.62 105 SER A CA 1
ATOM 843 C C . SER A 1 105 ? 5.242 4.705 -25.211 1.00 88.62 105 SER A C 1
ATOM 845 O O . SER A 1 105 ? 4.424 4.507 -26.107 1.00 88.62 105 SER A O 1
ATOM 847 N N . LYS A 1 106 ? 6.171 5.668 -25.308 1.00 90.19 106 LYS A N 1
ATOM 848 C CA . LYS A 1 106 ? 6.312 6.585 -26.453 1.00 90.19 106 LYS A CA 1
ATOM 849 C C . LYS A 1 106 ? 7.040 5.976 -27.657 1.00 90.19 106 LYS A C 1
ATOM 851 O O . LYS A 1 106 ? 7.061 6.587 -28.723 1.00 90.19 106 LYS A O 1
ATOM 856 N N . 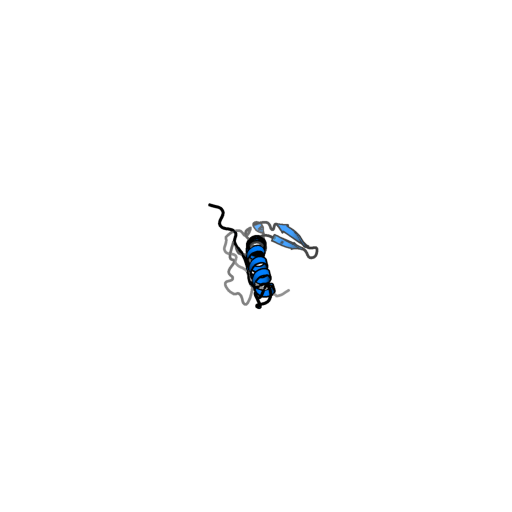ALA A 1 107 ? 7.665 4.809 -27.501 1.00 90.56 107 ALA A N 1
ATOM 857 C CA . ALA A 1 107 ? 8.400 4.175 -28.587 1.00 90.56 107 ALA A CA 1
ATOM 858 C C . ALA A 1 107 ? 7.482 3.920 -29.794 1.00 90.56 107 ALA A C 1
ATOM 860 O O . ALA A 1 107 ? 6.331 3.500 -29.639 1.00 90.56 107 ALA A O 1
ATOM 861 N N . VAL A 1 108 ? 7.992 4.190 -30.996 1.00 91.00 108 VAL A N 1
ATOM 862 C CA . VAL A 1 108 ? 7.289 3.887 -32.247 1.00 91.00 108 VAL A CA 1
ATOM 863 C C . VAL A 1 108 ? 7.397 2.390 -32.513 1.00 91.00 108 VAL A C 1
ATOM 865 O O . VAL A 1 108 ? 8.458 1.798 -32.316 1.00 91.00 108 VAL A O 1
ATOM 868 N N . ASP A 1 109 ? 6.298 1.782 -32.950 1.00 90.06 109 ASP A N 1
ATOM 869 C CA . ASP A 1 109 ? 6.284 0.358 -33.271 1.00 90.06 109 ASP A CA 1
ATOM 870 C C . ASP A 1 109 ? 7.030 0.125 -34.589 1.00 90.06 109 ASP A C 1
ATOM 872 O O . ASP A 1 109 ? 6.721 0.739 -35.612 1.00 90.06 109 ASP A O 1
ATOM 876 N N . GLY A 1 110 ? 8.034 -0.749 -34.565 1.00 91.00 110 GLY A N 1
ATOM 877 C CA . GLY A 1 110 ? 8.866 -1.025 -35.730 1.00 91.00 110 GLY A CA 1
ATOM 878 C C . GLY A 1 110 ? 9.996 -2.008 -35.440 1.00 91.00 110 GLY A C 1
ATOM 879 O O . GLY A 1 110 ? 10.327 -2.278 -34.286 1.00 91.00 110 GLY A O 1
ATOM 880 N N . SER A 1 111 ? 10.585 -2.545 -36.510 1.00 91.94 111 SER A N 1
ATOM 881 C CA . SER A 1 111 ? 11.788 -3.378 -36.444 1.00 91.94 111 SER A CA 1
ATOM 882 C C . SER A 1 111 ? 13.006 -2.539 -36.805 1.00 91.94 111 SER A C 1
ATOM 884 O O . SER A 1 111 ? 13.031 -1.903 -37.859 1.00 91.94 111 SER A O 1
ATOM 886 N N . TYR A 1 112 ? 14.026 -2.566 -35.950 1.00 90.81 112 TYR A N 1
ATOM 887 C CA . TYR A 1 112 ? 15.254 -1.795 -36.122 1.00 90.81 112 TYR A CA 1
ATOM 888 C C . TYR A 1 112 ? 16.450 -2.744 -36.221 1.00 90.81 112 TYR A C 1
ATOM 890 O O . TYR A 1 112 ? 16.642 -3.592 -35.353 1.00 90.81 112 TYR A O 1
ATOM 898 N N . ASN A 1 113 ? 17.262 -2.594 -37.270 1.00 91.38 113 ASN A N 1
ATOM 899 C CA . ASN A 1 113 ? 18.510 -3.342 -37.421 1.00 91.38 113 ASN A CA 1
ATOM 900 C C . ASN A 1 113 ? 19.654 -2.559 -36.776 1.00 91.38 113 ASN A C 1
ATOM 902 O O . ASN A 1 113 ? 19.950 -1.438 -37.189 1.00 91.38 113 ASN A O 1
ATOM 906 N N . VAL A 1 114 ? 20.298 -3.159 -35.777 1.00 88.00 114 VAL A N 1
ATOM 907 C CA . VAL A 1 114 ? 21.409 -2.559 -35.030 1.00 88.00 114 VAL A CA 1
ATOM 908 C C . VAL A 1 114 ? 22.673 -3.373 -35.283 1.00 88.00 114 VAL A C 1
ATOM 910 O O . VAL A 1 114 ? 22.659 -4.593 -35.138 1.00 88.00 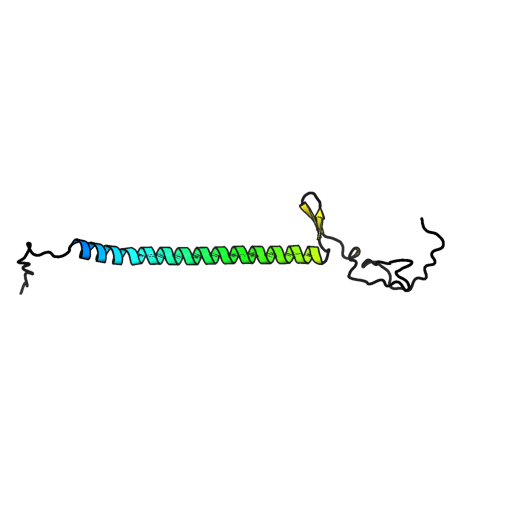114 VAL A O 1
ATOM 913 N N . ASN A 1 115 ? 23.764 -2.699 -35.652 1.00 90.69 115 ASN A N 1
ATOM 914 C CA . ASN A 1 115 ? 25.083 -3.306 -35.825 1.00 90.69 115 ASN A CA 1
ATOM 915 C C . ASN A 1 115 ? 26.071 -2.679 -34.830 1.00 90.69 115 ASN A C 1
ATOM 917 O O . ASN A 1 115 ? 26.243 -1.461 -34.832 1.00 90.69 115 ASN A O 1
ATOM 921 N N . VAL A 1 116 ? 26.706 -3.497 -33.988 1.00 89.69 116 VAL A N 1
ATOM 922 C CA . VAL A 1 116 ? 27.656 -3.045 -32.957 1.00 89.69 116 VAL A CA 1
ATOM 923 C C . VAL A 1 116 ? 29.076 -3.285 -33.459 1.00 89.69 116 VAL A C 1
ATOM 925 O O . VAL A 1 116 ? 29.490 -4.429 -33.620 1.00 89.69 116 VAL A O 1
ATOM 928 N N . THR A 1 117 ? 29.823 -2.213 -33.726 1.00 92.88 117 THR A N 1
ATOM 929 C CA . THR A 1 117 ? 31.184 -2.291 -34.287 1.00 92.88 117 THR A CA 1
ATOM 930 C C . THR A 1 117 ? 32.278 -2.270 -33.223 1.00 92.88 117 THR A C 1
ATOM 932 O O . THR A 1 117 ? 33.294 -2.938 -33.384 1.00 92.88 117 THR A O 1
ATOM 935 N N . GLN A 1 118 ? 32.082 -1.520 -32.138 1.00 89.94 118 GLN A N 1
ATOM 936 C CA . GLN A 1 118 ? 33.029 -1.416 -31.031 1.00 89.94 118 GLN A CA 1
ATOM 937 C C . GLN A 1 118 ? 32.295 -1.007 -29.749 1.00 89.94 118 GLN A C 1
ATOM 939 O O . GLN A 1 118 ? 31.303 -0.279 -29.808 1.00 89.94 118 GLN A O 1
ATOM 944 N N . LEU A 1 119 ? 32.783 -1.478 -28.599 1.00 88.00 119 LEU A N 1
ATOM 945 C CA . LEU A 1 119 ? 32.323 -1.016 -27.288 1.00 88.00 119 LEU A CA 1
ATOM 946 C C . LEU A 1 119 ? 32.932 0.354 -26.949 1.00 88.00 119 LEU A C 1
ATOM 948 O O . LEU A 1 119 ? 34.001 0.702 -27.459 1.00 88.00 119 LEU A O 1
ATOM 952 N N . ALA A 1 120 ? 32.203 1.113 -26.126 1.00 83.06 120 ALA A N 1
ATOM 953 C CA . ALA A 1 120 ? 32.578 2.452 -25.674 1.00 83.06 120 ALA A CA 1
ATOM 954 C C . ALA A 1 120 ? 33.821 2.450 -24.774 1.00 83.06 120 ALA A C 1
ATOM 956 O O . ALA A 1 120 ? 33.995 1.470 -24.012 1.00 83.06 120 ALA A O 1
#

Sequence (120 aa):
MYNTMRISGLASGIDTDEMIQQLMRAERVKVDRVEQDRQILLWRQEMYNDLNKAFANFILKSRKDFGLTSIGYNGTFRANSYENLNWVKKATSSNESIATVSSTSKAVDGSYNVNVTQLA

Foldseek 3Di:
DDDPPPPDPPPDDPVVVVVVVVVVVVVCVVVVVVVVVVVVVVVVVVVVVVVVVVVVCVVVVVCVVQVQWDQDPVRDTDGDDQQAGQVCDDDDDPDVVVPDDTHGPVDDDDDDDDDDDDDD

Secondary structure (DSSP, 8-state):
---------TTS---HHHHHHHHHHHHHHHHHHHHHHHHHHHHHHHHHHHHHHHHHHHHHHHHHHTTSEEE-TTS-EEEPPGGG-SSSS----S-TTT------TTPPP-----------

Radius of gyration: 38.52 Å; chains: 1; bounding box: 89×31×104 Å